Protein AF-A0A0A2TGG2-F1 (afdb_monomer_lite)

Organism: NCBI:txid1385514

Structure (mmCIF, N/CA/C/O backbone):
data_AF-A0A0A2TGG2-F1
#
_entry.id   AF-A0A0A2TGG2-F1
#
loop_
_atom_site.group_PDB
_atom_site.id
_atom_site.type_symbol
_atom_site.label_atom_id
_atom_site.label_alt_id
_atom_site.label_comp_id
_atom_site.label_asym_id
_atom_site.label_entity_id
_atom_site.label_seq_id
_atom_site.pdbx_PDB_ins_code
_atom_site.Cartn_x
_atom_site.Cartn_y
_atom_site.Cartn_z
_atom_site.occupancy
_atom_site.B_iso_or_equiv
_atom_site.auth_seq_id
_atom_site.auth_comp_id
_atom_site.auth_asym_id
_atom_site.auth_atom_id
_atom_site.pdbx_PDB_model_num
ATOM 1 N N . MET A 1 1 ? 11.385 36.584 -82.256 1.00 39.47 1 MET A N 1
ATOM 2 C CA . MET A 1 1 ? 11.322 35.106 -82.285 1.00 39.47 1 MET A CA 1
ATOM 3 C C . MET A 1 1 ? 11.915 34.566 -80.988 1.00 39.47 1 MET A C 1
ATOM 5 O O . MET A 1 1 ? 13.066 34.877 -80.742 1.00 39.47 1 MET A O 1
ATOM 9 N N . LYS A 1 2 ? 11.135 33.752 -80.249 1.00 41.31 2 LYS A N 1
ATOM 10 C CA . LYS A 1 2 ? 11.545 32.662 -79.326 1.00 41.31 2 LYS A CA 1
ATOM 11 C C . LYS A 1 2 ? 12.234 33.091 -78.002 1.00 41.31 2 LYS A C 1
ATOM 13 O O . LYS A 1 2 ? 13.310 33.658 -78.037 1.00 41.31 2 LYS A O 1
ATOM 18 N N . HIS A 1 3 ? 11.526 32.989 -76.859 1.00 43.38 3 HIS A N 1
ATOM 19 C CA . HIS A 1 3 ? 11.608 31.897 -75.845 1.00 43.38 3 HIS A CA 1
ATOM 20 C C . HIS A 1 3 ? 12.906 31.988 -74.996 1.00 43.38 3 HIS A C 1
ATOM 22 O O . HIS A 1 3 ? 13.968 32.121 -75.575 1.00 43.38 3 HIS A O 1
ATOM 28 N N . LEU A 1 4 ? 12.968 31.935 -73.658 1.00 50.09 4 LEU A N 1
ATOM 29 C CA . LEU A 1 4 ? 12.187 31.236 -72.634 1.00 50.09 4 LEU A CA 1
ATOM 30 C C . LEU A 1 4 ? 12.493 31.816 -71.232 1.00 50.09 4 LEU A C 1
ATOM 32 O O . LEU A 1 4 ? 13.626 32.172 -70.921 1.00 50.09 4 LEU A O 1
ATOM 36 N N . THR A 1 5 ? 11.467 31.798 -70.388 1.00 59.28 5 THR A N 1
ATOM 37 C CA . THR A 1 5 ? 11.450 31.844 -68.919 1.00 59.28 5 THR A CA 1
ATOM 38 C C . THR A 1 5 ? 12.442 30.874 -68.266 1.00 59.28 5 THR A C 1
ATOM 40 O O . THR A 1 5 ? 12.553 29.745 -68.736 1.00 59.28 5 THR A O 1
ATOM 43 N N . LYS A 1 6 ? 13.034 31.238 -67.116 1.00 49.66 6 LYS A N 1
ATOM 44 C CA . LYS A 1 6 ? 13.335 30.292 -66.021 1.00 49.66 6 LYS A CA 1
ATOM 45 C C . LYS A 1 6 ? 13.439 31.028 -64.680 1.00 49.66 6 LYS A C 1
ATOM 47 O O . LYS A 1 6 ? 14.395 31.745 -64.415 1.00 49.66 6 LYS A O 1
ATOM 52 N N . TRP A 1 7 ? 12.406 30.837 -63.865 1.00 48.94 7 TRP A N 1
ATOM 53 C CA . TRP A 1 7 ? 12.404 31.100 -62.432 1.00 48.94 7 TRP A CA 1
ATOM 54 C C . TRP A 1 7 ? 13.275 30.047 -61.747 1.00 48.94 7 TRP A C 1
ATOM 56 O O . TRP A 1 7 ? 13.153 28.864 -62.064 1.00 48.94 7 TRP A O 1
ATOM 66 N N . VAL A 1 8 ? 14.107 30.454 -60.794 1.00 52.06 8 VAL A N 1
ATOM 67 C CA . VAL A 1 8 ? 14.681 29.535 -59.807 1.00 52.06 8 VAL A CA 1
ATOM 68 C C . VAL A 1 8 ? 14.362 30.109 -58.436 1.00 52.06 8 VAL A C 1
ATOM 70 O O . VAL A 1 8 ? 15.031 31.013 -57.946 1.00 52.06 8 VAL A O 1
ATOM 73 N N . ALA A 1 9 ? 13.276 29.602 -57.858 1.00 52.56 9 ALA A N 1
ATOM 74 C CA . ALA A 1 9 ? 12.999 29.714 -56.440 1.00 52.56 9 ALA A CA 1
ATOM 75 C C . ALA A 1 9 ? 13.950 28.752 -55.716 1.00 52.56 9 ALA A C 1
ATOM 77 O O . ALA A 1 9 ? 13.880 27.540 -55.916 1.00 52.56 9 ALA A O 1
ATOM 78 N N . ALA A 1 10 ? 14.866 29.288 -54.916 1.00 46.88 10 ALA A N 1
ATOM 79 C CA . ALA A 1 10 ? 15.669 28.489 -54.003 1.00 46.88 10 ALA A CA 1
ATOM 80 C C . ALA A 1 10 ? 14.851 28.272 -52.723 1.00 46.88 10 ALA A C 1
ATOM 82 O O . ALA A 1 10 ? 14.832 29.119 -51.832 1.00 46.88 10 ALA A O 1
ATOM 83 N N . SER A 1 11 ? 14.128 27.156 -52.655 1.00 47.41 11 SER A N 1
ATOM 84 C CA . SER A 1 11 ? 13.543 26.676 -51.404 1.00 47.41 11 SER A CA 1
ATOM 85 C C . SER A 1 11 ? 14.675 26.243 -50.475 1.00 47.41 11 SER A C 1
ATOM 87 O O . SER A 1 11 ? 15.300 25.206 -50.689 1.00 47.41 11 SER A O 1
ATOM 89 N N . ALA A 1 12 ? 14.951 27.044 -49.448 1.00 49.59 12 ALA A N 1
ATOM 90 C CA . ALA A 1 12 ? 15.759 26.617 -48.316 1.00 49.59 12 ALA A CA 1
ATOM 91 C C . ALA A 1 12 ? 14.942 25.594 -47.514 1.00 49.59 12 ALA A C 1
ATOM 93 O O . ALA A 1 12 ? 14.023 25.953 -46.780 1.00 49.59 12 ALA A O 1
ATOM 94 N N . ALA A 1 13 ? 15.239 24.309 -47.699 1.00 50.44 13 ALA A N 1
ATOM 95 C CA . ALA A 1 13 ? 14.744 23.269 -46.814 1.00 50.44 13 ALA A CA 1
ATOM 96 C C . ALA A 1 13 ? 15.475 23.410 -45.472 1.00 50.44 13 ALA A C 1
ATOM 98 O O . ALA A 1 13 ? 16.666 23.122 -45.367 1.00 50.44 13 ALA A O 1
ATOM 99 N N . PHE A 1 14 ? 14.763 23.895 -44.455 1.00 47.28 14 PHE A N 1
ATOM 100 C CA . PHE A 1 14 ? 15.156 23.723 -43.062 1.00 47.28 14 PHE A CA 1
ATOM 101 C C . PHE A 1 14 ? 15.038 22.234 -42.736 1.00 47.28 14 PHE A C 1
ATOM 103 O O . PHE A 1 14 ? 13.963 21.735 -42.411 1.00 47.28 14 PHE A O 1
ATOM 110 N N . THR A 1 15 ? 16.137 21.498 -42.869 1.00 49.19 15 THR A N 1
ATOM 111 C CA . THR A 1 15 ? 16.233 20.140 -42.337 1.00 49.19 15 THR A CA 1
ATOM 112 C C . THR A 1 15 ? 16.462 20.267 -40.836 1.00 49.19 15 THR A C 1
ATOM 114 O O . THR A 1 15 ? 17.597 20.306 -40.365 1.00 49.19 15 THR A O 1
ATOM 117 N N . SER A 1 16 ? 15.377 20.401 -40.074 1.00 50.06 16 SER A N 1
ATOM 118 C CA . SER A 1 16 ? 15.418 20.233 -38.625 1.00 50.06 16 SER A CA 1
ATOM 119 C C . SER A 1 16 ? 15.798 18.783 -38.346 1.00 50.06 16 SER A C 1
ATOM 121 O O . SER A 1 16 ? 14.965 17.882 -38.428 1.00 50.06 16 SER A O 1
ATOM 123 N N . ALA A 1 17 ? 17.081 18.544 -38.085 1.00 49.94 17 ALA A N 1
ATOM 124 C CA . ALA A 1 17 ? 17.541 17.282 -37.544 1.00 49.94 17 ALA A CA 1
ATOM 125 C C . ALA A 1 17 ? 16.927 17.141 -36.147 1.00 49.94 17 ALA A C 1
ATOM 127 O O . ALA A 1 17 ? 17.372 17.781 -35.195 1.00 49.94 17 ALA A O 1
ATOM 128 N N . LEU A 1 18 ? 15.867 16.341 -36.038 1.00 45.25 18 LEU A N 1
ATOM 129 C CA . LEU A 1 18 ? 15.416 15.819 -34.756 1.00 45.25 18 LEU A CA 1
ATOM 130 C C . LEU A 1 18 ? 16.535 14.912 -34.250 1.00 45.25 18 LEU A C 1
ATOM 132 O O . LEU A 1 18 ? 16.701 13.780 -34.705 1.00 45.25 18 LEU A O 1
ATOM 136 N N . VAL A 1 19 ? 17.360 15.456 -33.361 1.00 44.38 19 VAL A N 1
ATOM 137 C CA . VAL A 1 19 ? 18.298 14.666 -32.577 1.00 44.38 19 VAL A CA 1
ATOM 138 C C . VAL A 1 19 ? 17.440 13.816 -31.649 1.00 44.38 19 VAL A C 1
ATOM 140 O O . VAL A 1 19 ? 16.877 14.320 -30.681 1.00 44.38 19 VAL A O 1
ATOM 143 N N . PHE A 1 20 ? 17.315 12.530 -31.969 1.00 46.31 20 PHE A N 1
ATOM 144 C CA . PHE A 1 20 ? 16.938 11.525 -30.986 1.00 46.31 20 PHE A CA 1
ATOM 145 C C . PHE A 1 20 ? 18.073 11.475 -29.967 1.00 46.31 20 PHE A C 1
ATOM 147 O O . PHE A 1 20 ? 19.086 10.809 -30.177 1.00 46.31 20 PHE A O 1
ATOM 154 N N . ILE A 1 21 ? 17.940 12.253 -28.895 1.00 45.28 21 ILE A N 1
ATOM 155 C CA . ILE A 1 21 ? 18.716 12.009 -27.687 1.00 45.28 21 ILE A CA 1
ATOM 156 C C . ILE A 1 21 ? 18.134 10.701 -27.150 1.00 45.28 21 ILE A C 1
ATOM 158 O O . ILE A 1 21 ? 16.932 10.679 -26.873 1.00 45.28 21 ILE A O 1
ATOM 162 N N . PRO A 1 22 ? 18.904 9.601 -27.060 1.00 42.62 22 PRO A N 1
ATOM 163 C CA . PRO A 1 22 ? 18.441 8.469 -26.282 1.00 42.62 22 PRO A CA 1
ATOM 164 C C . PRO A 1 22 ? 18.162 9.022 -24.888 1.00 42.62 22 PRO A C 1
ATOM 166 O O . PRO A 1 22 ? 19.071 9.539 -24.236 1.00 42.62 22 PRO A O 1
ATOM 169 N N . THR A 1 23 ? 16.896 8.998 -24.473 1.00 49.12 23 THR A N 1
ATOM 170 C CA . THR A 1 23 ? 16.548 9.149 -23.067 1.00 49.12 23 THR A CA 1
ATOM 171 C C . THR A 1 23 ? 17.427 8.151 -22.348 1.00 49.12 23 THR A C 1
ATOM 173 O O . THR A 1 23 ? 17.355 6.952 -22.622 1.00 49.12 23 THR A O 1
ATOM 176 N N . ALA A 1 24 ? 18.362 8.656 -21.544 1.00 43.59 24 ALA A N 1
ATOM 177 C CA . ALA A 1 24 ? 19.092 7.809 -20.634 1.00 43.59 24 ALA A CA 1
ATOM 178 C C . ALA A 1 24 ? 18.012 7.046 -19.872 1.00 43.59 24 ALA A C 1
ATOM 180 O O . ALA A 1 24 ? 17.200 7.673 -19.195 1.00 43.59 24 ALA A O 1
ATOM 181 N N . ASN A 1 25 ? 17.945 5.728 -20.068 1.00 42.03 25 ASN A N 1
ATOM 182 C CA . ASN A 1 25 ? 17.242 4.868 -19.139 1.00 42.03 25 ASN A CA 1
ATOM 183 C C . ASN A 1 25 ? 17.986 5.083 -17.828 1.00 42.03 25 ASN A C 1
ATOM 185 O O . ASN A 1 25 ? 19.053 4.507 -17.614 1.00 42.03 25 ASN A O 1
ATOM 189 N N . SER A 1 26 ? 17.495 6.021 -17.025 1.00 41.25 26 SER A N 1
ATOM 190 C CA . SER A 1 26 ? 17.832 6.141 -15.626 1.00 41.25 26 SER A CA 1
ATOM 191 C C . SER A 1 26 ? 17.501 4.782 -15.049 1.00 41.25 26 SER A C 1
ATOM 193 O O . SER A 1 26 ? 16.339 4.426 -14.885 1.00 41.25 26 SER A O 1
ATOM 195 N N . THR A 1 27 ? 18.542 3.975 -14.869 1.00 45.19 27 THR A N 1
ATOM 196 C CA . THR A 1 27 ? 18.497 2.804 -14.016 1.00 45.19 27 THR A CA 1
ATOM 197 C C . THR A 1 27 ? 18.141 3.359 -12.651 1.00 45.19 27 THR A C 1
ATOM 199 O O . THR A 1 27 ? 19.014 3.889 -11.965 1.00 45.19 27 THR A O 1
ATOM 202 N N . VAL A 1 28 ? 16.851 3.369 -12.322 1.00 48.75 28 VAL A N 1
ATOM 203 C CA . VAL A 1 28 ? 16.419 3.565 -10.945 1.00 48.75 28 VAL A CA 1
ATOM 204 C C . VAL A 1 28 ? 17.112 2.449 -10.197 1.00 48.75 28 VAL A C 1
ATOM 206 O O . VAL A 1 28 ? 16.880 1.271 -10.471 1.00 48.75 28 VAL A O 1
ATOM 209 N N . ASP A 1 29 ? 18.078 2.823 -9.370 1.00 52.50 29 ASP A N 1
ATOM 210 C CA . ASP A 1 29 ? 18.739 1.856 -8.521 1.00 52.50 29 ASP A CA 1
ATOM 211 C C . ASP A 1 29 ? 17.633 1.281 -7.634 1.00 52.50 29 ASP A C 1
ATOM 213 O O . ASP A 1 29 ? 16.867 2.043 -7.042 1.00 52.50 29 ASP A O 1
ATOM 217 N N . ALA A 1 30 ? 17.489 -0.042 -7.556 1.00 51.41 30 ALA A N 1
ATOM 218 C CA . ALA A 1 30 ? 16.448 -0.669 -6.734 1.00 51.41 30 ALA A CA 1
ATOM 219 C C . ALA A 1 30 ? 16.521 -0.211 -5.260 1.00 51.41 30 ALA A C 1
ATOM 221 O O . ALA A 1 30 ? 15.552 -0.322 -4.515 1.00 51.41 30 ALA A O 1
ATOM 222 N N . ALA A 1 31 ? 17.662 0.362 -4.859 1.00 47.06 31 ALA A N 1
ATOM 223 C CA . ALA A 1 31 ? 17.871 1.064 -3.601 1.00 47.06 31 ALA A CA 1
ATOM 224 C C . ALA A 1 31 ? 16.985 2.317 -3.386 1.00 47.06 31 ALA A C 1
ATOM 226 O O . ALA A 1 31 ? 16.797 2.714 -2.237 1.00 47.06 31 ALA A O 1
ATOM 227 N N . GLU A 1 32 ? 16.440 2.945 -4.434 1.00 56.34 32 GLU A N 1
ATOM 228 C CA . GLU A 1 32 ? 15.564 4.125 -4.324 1.00 56.34 32 GLU A CA 1
ATOM 229 C C . GLU A 1 32 ? 14.077 3.765 -4.156 1.00 56.34 32 GLU A C 1
ATOM 231 O O . GLU A 1 32 ? 13.306 4.566 -3.618 1.00 56.34 32 GLU A O 1
ATOM 236 N N . ALA A 1 33 ? 13.668 2.547 -4.530 1.00 68.19 33 ALA A N 1
ATOM 237 C CA . ALA A 1 33 ? 12.306 2.056 -4.335 1.00 68.19 33 ALA A CA 1
ATOM 238 C C . ALA A 1 33 ? 12.108 1.598 -2.884 1.00 68.19 33 ALA A C 1
ATOM 240 O O . ALA A 1 33 ? 12.164 0.416 -2.552 1.00 68.19 33 ALA A O 1
ATOM 241 N N . SER A 1 34 ? 11.900 2.562 -1.991 1.00 85.25 34 SER A N 1
ATOM 242 C CA . SER A 1 34 ? 11.488 2.288 -0.615 1.00 85.25 34 SER A CA 1
ATOM 243 C C . SER A 1 34 ? 10.012 2.607 -0.443 1.00 85.25 34 SER A C 1
ATOM 245 O O . SER A 1 34 ? 9.577 3.722 -0.731 1.00 85.25 34 SER A O 1
ATOM 247 N N . VAL A 1 35 ? 9.260 1.612 0.024 1.00 91.50 35 VAL A N 1
ATOM 248 C CA . VAL A 1 35 ? 7.834 1.751 0.323 1.00 91.50 35 VAL A CA 1
ATOM 249 C C . VAL A 1 35 ? 7.671 2.681 1.523 1.00 91.50 35 VAL A C 1
ATOM 251 O O . VAL A 1 35 ? 8.363 2.521 2.533 1.00 91.50 35 VAL A O 1
ATOM 254 N N . SER A 1 36 ? 6.796 3.670 1.395 1.00 92.94 36 SER A N 1
ATOM 255 C CA . SER A 1 36 ? 6.452 4.611 2.462 1.00 92.94 36 SER A CA 1
ATOM 256 C C . SER A 1 36 ? 5.072 4.324 3.043 1.00 92.94 36 SER A C 1
ATOM 258 O O . SER A 1 36 ? 4.905 4.349 4.263 1.00 92.94 36 SER A O 1
ATOM 260 N N . ASP A 1 37 ? 4.111 3.980 2.193 1.00 94.56 37 ASP A N 1
ATOM 261 C CA . ASP A 1 37 ? 2.701 3.885 2.554 1.00 94.56 37 ASP A CA 1
ATOM 262 C C . ASP A 1 37 ? 1.946 2.911 1.636 1.00 94.56 37 ASP A C 1
ATOM 264 O O . ASP A 1 37 ? 2.429 2.489 0.583 1.00 94.56 37 ASP A O 1
ATOM 268 N N . LEU A 1 38 ? 0.775 2.488 2.103 1.00 95.38 38 LEU A N 1
ATOM 269 C CA . LEU A 1 38 ? -0.179 1.660 1.377 1.00 95.38 38 LEU A CA 1
ATOM 270 C C . LEU A 1 38 ? -1.501 2.411 1.275 1.00 95.38 38 LEU A C 1
ATOM 272 O O . LEU A 1 38 ? -1.992 2.946 2.273 1.00 95.38 38 LEU A O 1
ATOM 276 N N . THR A 1 39 ? -2.090 2.397 0.084 1.00 96.62 39 THR A N 1
ATOM 277 C CA . THR A 1 39 ? -3.422 2.958 -0.150 1.00 96.62 39 THR A CA 1
ATOM 278 C C . THR A 1 39 ? -4.454 1.844 -0.111 1.00 96.62 39 THR A C 1
ATOM 280 O O . THR A 1 39 ? -4.344 0.868 -0.858 1.00 96.62 39 THR A O 1
ATOM 283 N N . TYR A 1 40 ? -5.477 2.019 0.719 1.00 96.31 40 TYR A N 1
ATOM 284 C CA . TYR A 1 40 ? -6.615 1.117 0.838 1.00 96.31 40 TYR A CA 1
ATOM 285 C C . TYR A 1 40 ? -7.881 1.742 0.259 1.00 96.31 40 TYR A C 1
ATOM 287 O O . TYR A 1 40 ? -8.057 2.955 0.338 1.00 96.31 40 TYR A O 1
ATOM 295 N N . SER A 1 41 ? -8.773 0.899 -0.261 1.00 94.88 41 SER A N 1
ATOM 296 C CA . SER A 1 41 ? -10.167 1.231 -0.548 1.00 94.88 41 SER A CA 1
ATOM 297 C C . SER A 1 41 ? -11.082 0.444 0.373 1.00 94.88 41 SER A C 1
ATOM 299 O O . SER A 1 41 ? -11.013 -0.788 0.441 1.00 94.88 41 SER A O 1
ATOM 301 N N . TYR A 1 42 ? -11.947 1.155 1.086 1.00 93.81 42 TYR A N 1
ATOM 302 C CA . TYR A 1 42 ? -12.946 0.557 1.961 1.00 93.81 42 TYR A CA 1
ATOM 303 C C . TYR A 1 42 ? -14.167 1.472 2.058 1.00 93.81 42 TYR A C 1
ATOM 305 O O . TYR A 1 42 ? -14.032 2.690 2.149 1.00 93.81 42 TYR A O 1
ATOM 313 N N . ASP A 1 43 ? -15.365 0.892 1.958 1.00 91.19 43 ASP A N 1
ATOM 314 C CA . ASP A 1 43 ? -16.645 1.617 1.953 1.00 91.19 43 ASP A CA 1
ATOM 315 C C . ASP A 1 43 ? -16.714 2.807 0.968 1.00 91.19 43 ASP A C 1
ATOM 317 O O . ASP A 1 43 ? -17.398 3.806 1.188 1.00 91.19 43 ASP A O 1
ATOM 321 N N . GLY A 1 44 ? -16.031 2.678 -0.177 1.00 88.81 44 GLY A N 1
ATOM 322 C CA . GLY A 1 44 ? -16.010 3.692 -1.236 1.00 88.81 44 GLY A CA 1
ATOM 323 C C . GLY A 1 44 ? -15.110 4.895 -0.944 1.00 88.81 44 GLY A C 1
ATOM 324 O O . GLY A 1 44 ? -15.189 5.891 -1.666 1.00 88.81 44 GLY A O 1
ATOM 325 N N . GLN A 1 45 ? -14.270 4.810 0.088 1.00 90.69 45 GLN A N 1
ATOM 326 C CA . GLN A 1 45 ? -13.262 5.805 0.417 1.00 90.69 45 GLN A CA 1
ATOM 327 C C . GLN A 1 45 ? -11.860 5.227 0.231 1.00 90.69 45 GLN A C 1
ATOM 329 O O . GLN A 1 45 ? -11.564 4.127 0.700 1.00 90.69 45 GLN A O 1
ATOM 334 N N . ASP A 1 46 ? -11.001 6.009 -0.422 1.00 93.69 46 ASP A N 1
ATOM 335 C CA . ASP A 1 46 ? -9.588 5.695 -0.590 1.00 93.69 46 ASP A CA 1
ATOM 336 C C . ASP A 1 46 ? -8.759 6.487 0.432 1.00 93.69 46 ASP A C 1
ATOM 338 O O . ASP A 1 46 ? -8.948 7.697 0.610 1.00 93.69 46 ASP A O 1
ATOM 342 N N . PHE A 1 47 ? -7.842 5.808 1.114 1.00 94.00 47 PHE A N 1
ATOM 343 C CA . PHE A 1 47 ? -7.019 6.413 2.155 1.00 94.00 47 PHE A CA 1
ATOM 344 C C . PHE A 1 47 ? -5.646 5.769 2.268 1.00 94.00 47 PHE A C 1
ATOM 346 O O . PHE A 1 47 ? -5.452 4.617 1.881 1.00 94.00 47 PHE A O 1
ATOM 353 N N . THR A 1 48 ? -4.695 6.510 2.826 1.00 94.62 48 THR A N 1
ATOM 354 C CA . THR A 1 48 ? -3.311 6.062 2.988 1.00 94.62 48 THR A CA 1
ATOM 355 C C . THR A 1 48 ? -3.007 5.700 4.434 1.00 94.62 48 THR A C 1
ATOM 357 O O . THR A 1 48 ? -3.497 6.318 5.383 1.00 94.62 48 THR A O 1
ATOM 360 N N . VAL A 1 49 ? -2.175 4.673 4.597 1.00 94.00 49 VAL A N 1
ATOM 361 C CA . VAL A 1 49 ? -1.624 4.245 5.883 1.00 94.00 49 VAL A CA 1
ATOM 362 C C . VAL A 1 49 ? -0.127 4.039 5.726 1.00 94.00 49 VAL A C 1
ATOM 364 O O . VAL A 1 49 ? 0.319 3.477 4.726 1.00 94.00 49 VAL A O 1
ATOM 367 N N . SER A 1 50 ? 0.662 4.453 6.719 1.00 93.69 50 SER A N 1
ATOM 368 C CA . SER A 1 50 ? 2.107 4.234 6.668 1.00 93.69 50 SER A CA 1
ATOM 369 C C . SER A 1 50 ? 2.439 2.738 6.592 1.00 93.69 50 SER A C 1
ATOM 371 O O . SER A 1 50 ? 1.822 1.899 7.261 1.00 93.69 50 SER A O 1
ATOM 373 N N . TYR A 1 51 ? 3.445 2.393 5.789 1.00 93.12 51 TYR A N 1
ATOM 374 C CA . TYR A 1 51 ? 3.896 1.010 5.659 1.00 93.12 51 TYR A CA 1
ATOM 375 C C . TYR A 1 51 ? 4.442 0.477 6.989 1.00 93.12 51 TYR A C 1
ATOM 377 O O . TYR A 1 51 ? 4.253 -0.692 7.308 1.00 93.12 51 TYR A O 1
ATOM 385 N N . GLU A 1 52 ? 5.055 1.342 7.802 1.00 92.38 52 GLU A N 1
ATOM 386 C CA . GLU A 1 52 ? 5.517 0.996 9.147 1.00 92.38 52 GLU A CA 1
ATOM 387 C C . GLU A 1 52 ? 4.351 0.556 10.044 1.00 92.38 52 GLU A C 1
ATOM 389 O O . GLU A 1 52 ? 4.397 -0.544 10.596 1.00 92.38 52 GLU A O 1
ATOM 394 N N . SER A 1 53 ? 3.275 1.351 10.120 1.00 91.25 53 SER A N 1
ATOM 395 C CA . SER A 1 53 ? 2.059 1.011 10.875 1.00 91.25 53 SER A CA 1
ATOM 396 C C . SER A 1 53 ? 1.480 -0.331 10.431 1.00 91.25 53 SER A C 1
ATOM 398 O O . SER A 1 53 ? 1.183 -1.179 11.271 1.00 91.25 53 SER A O 1
ATOM 400 N N . PHE A 1 54 ? 1.398 -0.554 9.116 1.00 92.62 54 PHE A N 1
ATOM 401 C CA . PHE A 1 54 ? 0.961 -1.827 8.545 1.00 92.62 54 PHE A CA 1
ATOM 402 C C . PHE A 1 54 ? 1.835 -3.000 8.984 1.00 92.62 54 PHE A C 1
ATOM 404 O O . PHE A 1 54 ? 1.322 -4.013 9.461 1.00 92.62 54 PHE A O 1
ATOM 411 N N . THR A 1 55 ? 3.155 -2.873 8.846 1.00 93.44 55 THR A N 1
ATOM 412 C CA . THR A 1 55 ? 4.068 -3.956 9.218 1.00 93.44 55 THR A CA 1
ATOM 413 C C . THR A 1 55 ? 4.028 -4.255 10.709 1.00 93.44 55 THR A C 1
ATOM 415 O O . THR A 1 55 ? 4.028 -5.426 11.072 1.00 93.44 55 THR A O 1
ATOM 418 N N . ASN A 1 56 ? 3.931 -3.235 11.564 1.00 93.50 56 ASN A N 1
ATOM 419 C CA . ASN A 1 56 ? 3.826 -3.421 13.009 1.00 93.50 56 ASN A CA 1
ATOM 420 C C . ASN A 1 56 ? 2.532 -4.163 13.370 1.00 93.50 56 ASN A C 1
ATOM 422 O O . ASN A 1 56 ? 2.594 -5.185 14.045 1.00 93.50 56 ASN A O 1
ATOM 426 N N . ALA A 1 57 ? 1.387 -3.741 12.820 1.00 92.81 57 ALA A N 1
ATOM 427 C CA . ALA A 1 57 ? 0.106 -4.413 13.043 1.00 92.81 57 ALA A CA 1
ATOM 428 C C . ALA A 1 57 ? 0.135 -5.894 12.618 1.00 92.81 57 ALA A C 1
ATOM 430 O O . ALA A 1 57 ? -0.370 -6.764 13.326 1.00 92.81 57 ALA A O 1
ATOM 431 N N . LEU A 1 58 ? 0.763 -6.211 11.479 1.00 92.94 58 LEU A N 1
ATOM 432 C CA . LEU A 1 58 ? 0.897 -7.597 11.022 1.00 92.94 58 LEU A CA 1
ATOM 433 C C . LEU A 1 58 ? 1.877 -8.433 11.854 1.00 92.94 58 LEU A C 1
ATOM 435 O O . LEU A 1 58 ? 1.651 -9.631 12.022 1.00 92.94 58 LEU A O 1
ATOM 439 N N . LEU A 1 59 ? 2.977 -7.838 12.321 1.00 95.06 59 LEU A N 1
ATOM 440 C CA . LEU A 1 59 ? 3.991 -8.536 13.114 1.00 95.06 59 LEU A CA 1
ATOM 441 C C . LEU A 1 59 ? 3.499 -8.840 14.527 1.00 95.06 59 LEU A C 1
ATOM 443 O O . LEU A 1 59 ? 3.746 -9.939 15.027 1.00 95.06 59 LEU A O 1
ATOM 447 N N . ASP A 1 60 ? 2.799 -7.888 15.136 1.00 93.88 60 ASP A N 1
ATOM 448 C CA . ASP A 1 60 ? 2.243 -8.036 16.477 1.00 93.88 60 ASP A CA 1
ATOM 449 C C . ASP A 1 60 ? 0.971 -8.903 16.458 1.00 93.88 60 ASP A C 1
ATOM 451 O O . ASP A 1 60 ? 0.646 -9.555 17.451 1.00 93.88 60 ASP A O 1
ATOM 455 N N . ALA A 1 61 ? 0.307 -8.990 15.296 1.00 93.56 61 ALA A N 1
ATOM 456 C CA . ALA A 1 61 ? -0.942 -9.722 15.083 1.00 93.56 61 ALA A CA 1
ATOM 457 C C . ALA A 1 61 ? -2.054 -9.302 16.063 1.00 93.56 61 ALA A C 1
ATOM 459 O O . ALA A 1 61 ? -2.868 -10.121 16.496 1.00 93.56 61 ALA A O 1
ATOM 460 N N . GLU A 1 62 ? -2.057 -8.020 16.424 1.00 91.06 62 GLU A N 1
ATOM 461 C CA . GLU A 1 62 ? -3.006 -7.390 17.334 1.00 91.06 62 GLU A CA 1
ATOM 462 C C . GLU A 1 62 ? -3.195 -5.904 16.987 1.00 91.06 62 GLU A C 1
ATOM 464 O O . GLU A 1 62 ? -2.412 -5.308 16.242 1.00 91.06 62 GLU A O 1
ATOM 469 N N . GLY A 1 63 ? -4.244 -5.304 17.552 1.00 90.75 63 GLY A N 1
ATOM 470 C CA . GLY A 1 63 ? -4.567 -3.885 17.409 1.00 90.75 63 GLY A CA 1
ATOM 471 C C . GLY A 1 63 ? -5.617 -3.597 16.338 1.00 90.75 63 GLY A C 1
ATOM 472 O O . GLY A 1 63 ? -5.858 -4.394 15.434 1.00 90.75 63 GLY A O 1
ATOM 473 N N . ASP A 1 64 ? -6.223 -2.413 16.422 1.00 93.75 64 ASP A N 1
ATOM 474 C CA . ASP A 1 64 ? -7.366 -2.043 15.582 1.00 93.75 64 ASP A CA 1
ATOM 475 C C . ASP A 1 64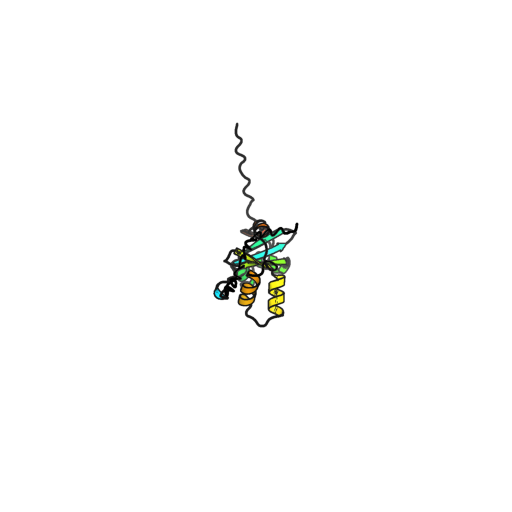 ? -7.041 -2.068 14.077 1.00 93.75 64 ASP A C 1
ATOM 477 O O . ASP A 1 64 ? -7.889 -2.414 13.260 1.00 93.75 64 ASP A O 1
ATOM 481 N N . MET A 1 65 ? -5.801 -1.765 13.681 1.00 92.94 65 MET A N 1
ATOM 482 C CA . MET A 1 65 ? -5.380 -1.891 12.281 1.00 92.94 65 MET A CA 1
ATOM 483 C C . MET A 1 65 ? -5.316 -3.355 11.816 1.00 92.94 65 MET A C 1
ATOM 485 O O . MET A 1 65 ? -5.662 -3.656 10.673 1.00 92.94 65 MET A O 1
ATOM 489 N N . TYR A 1 66 ? -4.864 -4.269 12.678 1.00 94.38 66 TYR A N 1
ATOM 490 C CA . TYR A 1 66 ? -4.843 -5.695 12.359 1.00 94.38 66 TYR A CA 1
ATOM 491 C C . TYR A 1 66 ? -6.271 -6.224 12.191 1.00 94.38 66 TYR A C 1
ATOM 493 O O . TYR A 1 66 ? -6.566 -6.883 11.191 1.00 94.38 66 TYR A O 1
ATOM 501 N N . ASP A 1 67 ? -7.166 -5.853 13.110 1.00 94.75 67 ASP A N 1
ATOM 502 C CA . ASP A 1 67 ? -8.585 -6.210 13.051 1.00 94.75 67 ASP A CA 1
ATOM 503 C C . ASP A 1 67 ? -9.238 -5.657 11.777 1.00 94.75 67 ASP A C 1
ATOM 505 O O . ASP A 1 67 ? -9.946 -6.379 11.077 1.00 94.75 67 ASP A O 1
ATOM 509 N N . PHE A 1 68 ? -8.920 -4.416 11.393 1.00 94.44 68 PHE A N 1
ATOM 510 C CA . PHE A 1 68 ? -9.353 -3.847 10.117 1.00 94.44 68 PHE A CA 1
ATOM 511 C C . PHE A 1 68 ? -8.925 -4.717 8.921 1.00 94.44 68 PHE A C 1
ATOM 513 O O . PHE A 1 68 ? -9.756 -5.104 8.099 1.00 94.44 68 PHE A O 1
ATOM 520 N N . ILE A 1 69 ? -7.647 -5.096 8.833 1.00 93.38 69 ILE A N 1
ATOM 521 C CA . ILE A 1 69 ? -7.128 -5.896 7.712 1.00 93.38 69 ILE A CA 1
ATOM 522 C C . ILE A 1 69 ? -7.777 -7.287 7.660 1.00 93.38 69 ILE A C 1
ATOM 524 O O . ILE A 1 69 ? -8.151 -7.756 6.584 1.00 93.38 69 ILE A O 1
ATOM 528 N N . VAL A 1 70 ? -7.907 -7.959 8.806 1.00 93.69 70 VAL A N 1
ATOM 529 C CA . VAL A 1 70 ? -8.355 -9.359 8.870 1.00 93.69 70 VAL A CA 1
ATOM 530 C C . VAL A 1 70 ? -9.875 -9.490 8.800 1.00 93.69 70 VAL A C 1
ATOM 532 O O . VAL A 1 70 ? -10.380 -10.379 8.106 1.00 93.69 70 VAL A O 1
ATOM 535 N N .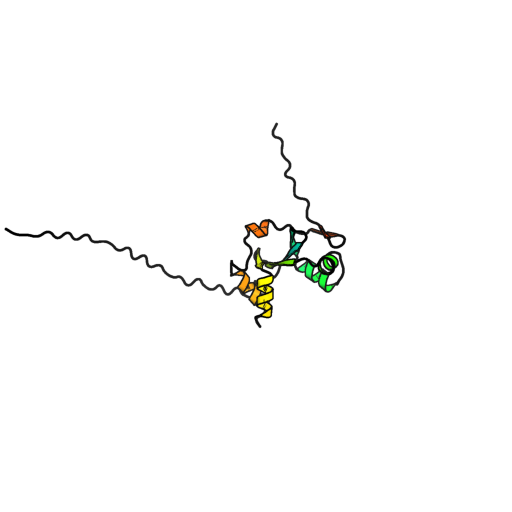 GLU A 1 71 ? -10.611 -8.627 9.501 1.00 94.12 71 GLU A N 1
ATOM 536 C CA . GLU A 1 71 ? -12.069 -8.709 9.598 1.00 94.12 71 GLU A CA 1
ATOM 537 C C . GLU A 1 71 ? -12.773 -7.981 8.456 1.00 94.12 71 GLU A C 1
ATOM 539 O O . GLU A 1 71 ? -13.781 -8.478 7.946 1.00 94.12 71 GLU A O 1
ATOM 544 N N . LYS A 1 72 ? -12.261 -6.813 8.049 1.00 92.81 72 LYS A N 1
ATOM 545 C CA . LYS A 1 72 ? -12.900 -5.982 7.019 1.00 92.81 72 LYS A CA 1
ATOM 546 C C . LYS A 1 72 ? -12.395 -6.269 5.615 1.00 92.81 72 LYS A C 1
ATOM 548 O O . LYS A 1 72 ? -13.136 -6.035 4.666 1.00 92.81 72 LYS A O 1
ATOM 553 N N . GLN A 1 73 ? -11.183 -6.814 5.491 1.00 92.56 73 GLN A N 1
ATOM 554 C CA . GLN A 1 73 ? -10.564 -7.196 4.216 1.00 92.56 73 GLN A CA 1
ATOM 555 C C . GLN A 1 73 ? -10.602 -6.060 3.180 1.00 92.56 73 GLN A C 1
ATOM 557 O O . GLN A 1 73 ? -11.176 -6.225 2.100 1.00 92.56 73 GLN A O 1
ATOM 562 N N . PRO A 1 74 ? -10.024 -4.891 3.505 1.00 94.69 74 PRO A N 1
ATOM 563 C CA . PRO A 1 74 ? -9.968 -3.771 2.577 1.00 94.69 74 PRO A CA 1
ATOM 564 C C . PRO A 1 74 ? -9.156 -4.124 1.326 1.00 94.69 74 PRO A C 1
ATOM 566 O O . PRO A 1 74 ? -8.230 -4.938 1.366 1.00 94.69 74 PRO A O 1
ATOM 569 N N . GLU A 1 75 ? -9.467 -3.468 0.214 1.00 95.56 75 GLU A N 1
ATOM 570 C CA . GLU A 1 75 ? -8.702 -3.620 -1.021 1.00 95.56 75 GLU A CA 1
ATOM 571 C C . GLU A 1 75 ? -7.438 -2.761 -0.951 1.00 95.56 75 GLU A C 1
ATOM 573 O O . GLU A 1 75 ? -7.525 -1.567 -0.679 1.00 95.56 75 GLU A O 1
ATOM 578 N N . ILE A 1 76 ? -6.262 -3.334 -1.219 1.00 95.50 76 ILE A N 1
ATOM 579 C CA . ILE A 1 76 ? -5.046 -2.537 -1.421 1.00 95.50 76 ILE A CA 1
ATOM 580 C C . ILE A 1 76 ? -5.058 -2.043 -2.866 1.00 95.50 76 ILE A C 1
ATOM 582 O O . ILE A 1 76 ? -4.964 -2.849 -3.789 1.00 95.50 76 ILE A O 1
ATOM 586 N N . LYS A 1 77 ? -5.138 -0.726 -3.062 1.00 95.81 77 LYS A N 1
ATOM 587 C CA . LYS A 1 77 ? -5.119 -0.113 -4.397 1.00 95.81 77 LYS A CA 1
ATOM 588 C C . LYS A 1 77 ? -3.719 0.227 -4.872 1.00 95.81 77 LYS A C 1
ATOM 590 O O . LYS A 1 77 ? -3.411 0.044 -6.047 1.00 95.81 77 LYS A O 1
ATOM 595 N N . ALA A 1 78 ? -2.874 0.742 -3.982 1.00 96.69 78 ALA A N 1
ATOM 596 C CA . ALA A 1 78 ? -1.575 1.264 -4.381 1.00 96.69 78 ALA A CA 1
ATOM 597 C C . ALA A 1 78 ? -0.486 1.049 -3.331 1.00 96.69 78 ALA A C 1
ATOM 599 O O . ALA A 1 78 ? -0.753 0.965 -2.130 1.00 96.69 78 ALA A O 1
ATOM 600 N N . VAL A 1 79 ? 0.753 1.014 -3.815 1.00 96.12 79 VAL A N 1
ATOM 601 C CA . VAL A 1 79 ? 1.978 1.050 -3.015 1.00 96.12 79 VAL A CA 1
ATOM 602 C C . VAL A 1 79 ? 2.636 2.408 -3.220 1.00 96.12 79 VAL A C 1
ATOM 604 O O . VAL A 1 79 ? 3.092 2.713 -4.325 1.00 96.12 79 VAL A O 1
ATOM 607 N N . GLY A 1 80 ? 2.685 3.214 -2.165 1.00 93.38 80 GLY A N 1
ATOM 608 C CA . GLY A 1 80 ? 3.368 4.498 -2.169 1.00 93.38 80 GLY A CA 1
ATOM 609 C C . GLY A 1 80 ? 4.862 4.346 -1.918 1.00 93.38 80 GLY A C 1
ATOM 610 O O . GLY A 1 80 ? 5.315 3.543 -1.093 1.00 93.38 80 GLY A O 1
ATOM 611 N N . LEU A 1 81 ? 5.645 5.111 -2.666 1.00 91.75 81 LEU A N 1
ATOM 612 C CA . LEU A 1 81 ? 7.098 5.137 -2.597 1.00 91.75 81 LEU A CA 1
ATOM 613 C C . LEU A 1 81 ? 7.572 6.465 -2.001 1.00 91.75 81 LEU A C 1
ATOM 615 O O . LEU A 1 81 ? 6.971 7.515 -2.217 1.00 91.75 81 LEU A O 1
ATOM 619 N N . LYS A 1 82 ? 8.739 6.466 -1.342 1.00 86.94 82 LYS A N 1
ATOM 620 C CA . LYS A 1 82 ? 9.319 7.687 -0.742 1.00 86.94 82 LYS A CA 1
ATOM 621 C C . LYS A 1 82 ? 9.578 8.835 -1.723 1.00 86.94 82 LYS A C 1
ATOM 623 O O . LYS A 1 82 ? 9.787 9.963 -1.283 1.00 86.94 82 LYS A O 1
ATOM 628 N N . ASN A 1 83 ? 9.614 8.562 -3.025 1.00 83.69 83 ASN A N 1
ATOM 629 C CA . ASN A 1 83 ? 9.738 9.590 -4.058 1.00 83.69 83 ASN A CA 1
ATOM 630 C C . ASN A 1 83 ? 8.400 10.281 -4.396 1.00 83.69 83 ASN A C 1
ATOM 632 O O . ASN A 1 83 ? 8.403 11.197 -5.212 1.00 83.69 83 ASN A O 1
ATOM 636 N N . GLY A 1 84 ? 7.292 9.874 -3.767 1.00 84.62 84 GLY A N 1
ATOM 637 C CA . GLY A 1 84 ? 5.948 10.412 -3.978 1.00 84.62 84 GLY A CA 1
ATOM 638 C C . GLY A 1 84 ? 5.133 9.679 -5.045 1.00 84.62 84 GLY A C 1
ATOM 639 O O . GLY A 1 84 ? 3.961 9.998 -5.215 1.00 84.62 84 GLY A O 1
ATOM 640 N N . ASN A 1 85 ? 5.714 8.696 -5.741 1.00 89.81 85 ASN A N 1
ATOM 641 C CA . ASN A 1 85 ? 4.988 7.910 -6.735 1.00 89.81 85 ASN A CA 1
ATOM 642 C C . ASN A 1 85 ? 4.148 6.825 -6.058 1.00 89.81 85 ASN A C 1
ATOM 644 O O . ASN A 1 85 ? 4.598 6.184 -5.108 1.00 89.81 85 ASN A O 1
ATOM 648 N N . TYR A 1 86 ? 2.978 6.551 -6.628 1.00 94.50 86 TYR A N 1
ATOM 649 C CA . TYR A 1 86 ? 2.108 5.462 -6.201 1.00 94.50 86 TYR A CA 1
ATOM 650 C C . TYR A 1 86 ? 1.921 4.471 -7.336 1.00 94.50 86 TYR A C 1
ATOM 652 O O . TYR A 1 86 ? 1.436 4.833 -8.406 1.00 94.50 86 TYR A O 1
ATOM 660 N N . VAL A 1 87 ? 2.322 3.227 -7.093 1.00 95.81 87 VAL A N 1
ATOM 661 C CA . VAL A 1 87 ? 2.246 2.123 -8.053 1.00 95.81 87 VAL A CA 1
ATOM 662 C C . VAL A 1 87 ? 0.969 1.330 -7.812 1.00 95.81 87 VAL A C 1
ATOM 664 O O . VAL A 1 87 ? 0.651 1.014 -6.667 1.00 95.81 87 VAL A O 1
ATOM 667 N N . ASP A 1 88 ? 0.264 0.977 -8.883 1.00 96.81 88 ASP A N 1
ATOM 668 C CA . ASP A 1 88 ? -0.901 0.094 -8.844 1.00 96.81 88 ASP A CA 1
ATOM 669 C C . ASP A 1 88 ? -0.547 -1.263 -8.215 1.00 96.81 88 ASP A C 1
ATOM 671 O O . ASP A 1 88 ? 0.375 -1.964 -8.655 1.00 96.81 88 ASP A O 1
ATOM 675 N N . TYR A 1 89 ? -1.261 -1.618 -7.144 1.00 96.31 89 TYR A N 1
ATOM 676 C CA . TYR A 1 89 ? -0.950 -2.809 -6.360 1.00 96.31 89 TYR A CA 1
ATOM 677 C C . TYR A 1 89 ? -1.227 -4.096 -7.137 1.00 96.31 89 TYR A C 1
ATOM 679 O O . TYR A 1 89 ? -0.449 -5.042 -7.029 1.00 96.31 89 TYR A O 1
ATOM 687 N N . GLU A 1 90 ? -2.289 -4.148 -7.943 1.00 96.12 90 GLU A N 1
ATOM 688 C CA . GLU A 1 90 ? -2.611 -5.330 -8.744 1.00 96.12 90 GLU A CA 1
ATOM 689 C C . GLU A 1 90 ? -1.526 -5.575 -9.802 1.00 96.12 90 GLU A C 1
ATOM 691 O O . GLU A 1 90 ? -1.047 -6.700 -9.968 1.00 96.12 90 GLU A O 1
ATOM 696 N N . ALA A 1 91 ? -1.069 -4.522 -10.481 1.00 95.88 91 ALA A N 1
ATOM 697 C CA . ALA A 1 91 ? 0.041 -4.592 -11.419 1.00 95.88 91 ALA A CA 1
ATOM 698 C C . ALA A 1 91 ? 1.333 -5.062 -10.742 1.00 95.88 91 ALA A C 1
ATOM 700 O O . ALA A 1 91 ? 2.047 -5.900 -11.303 1.00 95.88 91 ALA A O 1
ATOM 701 N N . PHE A 1 92 ? 1.622 -4.555 -9.542 1.00 95.50 92 PHE A N 1
ATOM 702 C CA . PHE A 1 92 ? 2.757 -5.002 -8.743 1.00 95.50 92 PHE A CA 1
ATOM 703 C C . PHE A 1 92 ? 2.637 -6.480 -8.358 1.00 95.50 92 PHE A C 1
ATOM 705 O O . PHE A 1 92 ? 3.543 -7.259 -8.657 1.00 95.50 92 PHE A O 1
ATOM 712 N N . ALA A 1 93 ? 1.518 -6.889 -7.759 1.00 95.38 93 ALA A N 1
ATOM 713 C CA . ALA A 1 93 ? 1.288 -8.258 -7.313 1.00 95.38 93 ALA A CA 1
ATOM 714 C C . ALA A 1 93 ? 1.376 -9.253 -8.477 1.00 95.38 93 ALA A C 1
ATOM 716 O O . ALA A 1 93 ? 2.099 -10.245 -8.385 1.00 95.38 93 ALA A O 1
ATOM 717 N N . ASN A 1 94 ? 0.719 -8.957 -9.602 1.00 95.81 94 ASN A N 1
ATOM 718 C CA . ASN A 1 94 ? 0.791 -9.784 -10.806 1.00 95.81 94 ASN A CA 1
ATOM 719 C C . ASN A 1 94 ? 2.231 -9.902 -11.322 1.00 95.81 94 ASN A C 1
ATOM 721 O O . ASN A 1 94 ? 2.691 -11.002 -11.612 1.00 95.81 94 ASN A O 1
ATOM 725 N N . SER A 1 95 ? 2.983 -8.798 -11.347 1.00 94.62 95 SER A N 1
ATOM 726 C CA . SER A 1 95 ? 4.388 -8.817 -11.773 1.00 94.62 95 SER A CA 1
ATOM 727 C C . SER A 1 95 ? 5.271 -9.653 -10.840 1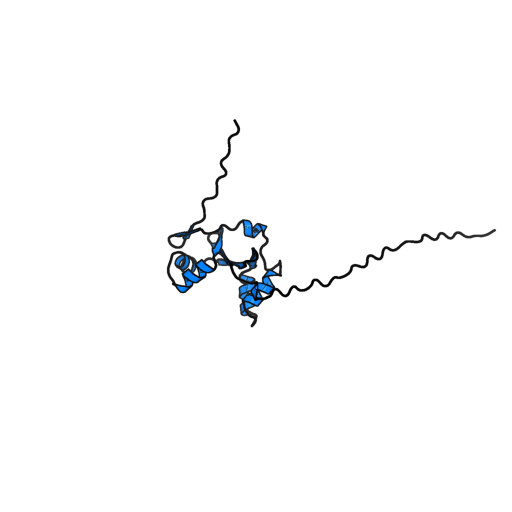.00 94.62 95 SER A C 1
ATOM 729 O O . SER A 1 95 ? 6.176 -10.334 -11.314 1.00 94.62 95 SER A O 1
ATOM 731 N N . VAL A 1 96 ? 5.003 -9.647 -9.529 1.00 94.31 96 VAL A N 1
ATOM 732 C CA . VAL A 1 96 ? 5.703 -10.501 -8.551 1.00 94.31 96 VAL A CA 1
ATOM 733 C C . VAL A 1 96 ? 5.398 -11.982 -8.777 1.00 94.31 96 VAL A C 1
ATOM 735 O O . VAL A 1 96 ? 6.290 -12.811 -8.614 1.00 94.31 96 VAL A O 1
ATOM 738 N N . PHE A 1 97 ? 4.170 -12.339 -9.161 1.00 93.06 97 PHE A N 1
ATOM 739 C CA . PHE A 1 97 ? 3.825 -13.728 -9.481 1.00 93.06 97 PHE A CA 1
ATOM 740 C C . PHE A 1 97 ? 4.398 -14.197 -10.824 1.00 93.06 97 PHE A C 1
ATOM 742 O O . PHE A 1 97 ? 4.772 -15.365 -10.954 1.00 93.06 97 PHE A O 1
ATOM 749 N N . ASP A 1 98 ? 4.480 -13.297 -11.802 1.00 93.38 98 ASP A N 1
ATOM 750 C CA . ASP A 1 98 ? 4.922 -13.602 -13.166 1.00 93.38 98 ASP A CA 1
ATOM 751 C C . ASP A 1 98 ? 6.448 -13.536 -13.345 1.00 93.38 98 ASP A C 1
ATOM 753 O O . ASP A 1 98 ? 6.981 -14.015 -14.352 1.00 93.38 98 ASP A O 1
ATOM 757 N N . SER A 1 99 ? 7.166 -12.962 -12.377 1.00 90.69 99 SER A N 1
ATOM 758 C CA . SER A 1 99 ? 8.610 -12.741 -12.431 1.00 90.69 99 SER A CA 1
ATOM 759 C C . SER A 1 99 ? 9.361 -13.453 -11.305 1.00 90.69 99 SER A C 1
ATOM 761 O O . SER A 1 99 ? 8.833 -13.737 -10.236 1.00 90.69 99 SER A O 1
ATOM 763 N N . SER A 1 100 ? 10.646 -13.728 -11.540 1.00 90.06 100 SER A N 1
ATOM 764 C CA . SER A 1 100 ? 11.597 -14.145 -10.500 1.00 90.06 100 SER A CA 1
ATOM 765 C C . SER A 1 100 ? 12.489 -12.995 -10.016 1.00 90.06 100 SER A C 1
ATOM 767 O O . SER A 1 100 ? 13.461 -13.240 -9.301 1.00 90.06 100 SER A O 1
ATOM 769 N N . GLU A 1 101 ? 12.229 -11.771 -10.480 1.00 88.38 101 GLU A N 1
ATOM 770 C CA . GLU A 1 101 ? 12.940 -10.559 -10.067 1.00 88.38 101 GLU A CA 1
ATOM 771 C C . GLU A 1 101 ? 12.678 -10.220 -8.596 1.00 88.38 101 GLU A C 1
ATOM 773 O O . GLU A 1 101 ? 11.733 -10.704 -7.966 1.00 88.38 101 GLU A O 1
ATOM 778 N N . ASN A 1 102 ? 13.536 -9.373 -8.030 1.00 89.50 102 ASN A N 1
ATOM 779 C CA . ASN A 1 102 ? 13.313 -8.869 -6.685 1.00 89.50 102 ASN A CA 1
ATOM 780 C C . ASN A 1 102 ? 12.054 -7.970 -6.664 1.00 89.50 102 ASN A C 1
ATOM 782 O O . ASN A 1 102 ? 11.943 -7.083 -7.510 1.00 89.50 102 ASN A O 1
ATOM 786 N N . PRO A 1 103 ? 11.135 -8.104 -5.688 1.00 90.50 103 PRO A N 1
ATOM 787 C CA . PRO A 1 103 ? 9.952 -7.244 -5.605 1.00 90.50 103 PRO A CA 1
ATOM 788 C C . 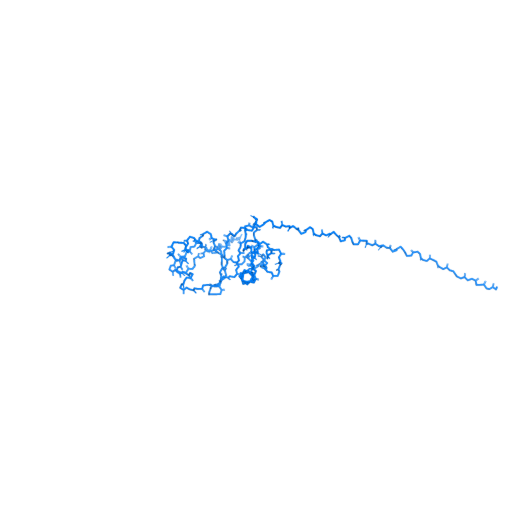PRO A 1 103 ? 10.250 -5.734 -5.598 1.00 90.50 103 PRO A C 1
ATOM 790 O O . PRO A 1 103 ? 9.472 -4.954 -6.140 1.00 90.50 103 PRO A O 1
ATOM 793 N N . LEU A 1 104 ? 11.384 -5.303 -5.037 1.00 89.12 104 LEU A N 1
ATOM 794 C CA . LEU A 1 104 ? 11.789 -3.894 -5.059 1.00 89.12 104 LEU A CA 1
ATOM 795 C C . LEU A 1 104 ? 12.256 -3.439 -6.447 1.00 89.12 104 LEU A C 1
ATOM 797 O O . LEU A 1 104 ? 11.999 -2.301 -6.827 1.00 89.12 104 LEU A O 1
ATOM 801 N N . GLU A 1 105 ? 12.893 -4.319 -7.224 1.00 88.88 105 GLU A N 1
ATOM 802 C CA . GLU A 1 105 ? 13.230 -4.044 -8.631 1.00 88.88 105 GLU A CA 1
ATOM 803 C C . GLU A 1 105 ? 11.954 -3.917 -9.470 1.00 88.88 105 GLU A C 1
ATOM 805 O O . GLU A 1 105 ? 11.836 -3.003 -10.285 1.00 88.88 105 GLU A O 1
ATOM 810 N N . ILE A 1 106 ? 10.961 -4.773 -9.211 1.00 91.56 106 ILE A N 1
ATOM 811 C CA . ILE A 1 106 ? 9.648 -4.704 -9.859 1.00 91.56 106 ILE A CA 1
ATOM 812 C C . ILE A 1 106 ? 8.967 -3.366 -9.543 1.00 91.56 106 ILE A C 1
ATOM 814 O O . ILE A 1 106 ? 8.529 -2.680 -10.464 1.00 91.56 106 ILE A O 1
ATOM 818 N N . LEU A 1 107 ? 8.920 -2.949 -8.271 1.00 91.62 107 LEU A N 1
ATOM 819 C CA . LEU A 1 107 ? 8.370 -1.642 -7.885 1.00 91.62 107 LEU A CA 1
ATOM 820 C C . LEU A 1 107 ? 9.121 -0.483 -8.544 1.00 91.62 107 LEU A C 1
ATOM 822 O O . LEU A 1 107 ? 8.489 0.430 -9.071 1.00 91.62 107 LEU A O 1
ATOM 826 N N . ALA A 1 108 ? 10.457 -0.526 -8.549 1.00 89.75 108 ALA A N 1
ATOM 827 C CA . ALA A 1 108 ? 11.279 0.489 -9.197 1.00 89.75 108 ALA A CA 1
ATOM 828 C C . ALA A 1 108 ? 10.926 0.619 -10.685 1.00 89.75 108 ALA A C 1
ATOM 830 O O . ALA A 1 108 ? 10.694 1.730 -11.159 1.00 89.75 108 ALA A O 1
ATOM 831 N N . ASN A 1 109 ? 10.806 -0.504 -11.396 1.00 90.44 109 ASN A N 1
ATOM 832 C CA . ASN A 1 109 ? 10.459 -0.536 -12.814 1.00 90.44 109 ASN A CA 1
ATOM 833 C C . ASN A 1 109 ? 9.037 -0.023 -13.076 1.00 90.44 109 ASN A C 1
ATOM 835 O O . ASN A 1 109 ? 8.843 0.822 -13.949 1.00 90.44 109 ASN A O 1
ATOM 839 N N . LEU A 1 110 ? 8.051 -0.488 -12.303 1.00 92.94 110 LEU A N 1
ATOM 840 C CA . LEU A 1 110 ? 6.657 -0.060 -12.449 1.00 92.94 110 LEU A CA 1
ATOM 841 C C . LEU A 1 110 ? 6.477 1.427 -12.133 1.00 92.94 110 LEU A C 1
ATOM 843 O O . LEU A 1 110 ? 5.697 2.094 -12.801 1.00 92.94 110 LEU A O 1
ATOM 847 N N . SER A 1 111 ? 7.250 1.978 -11.191 1.00 91.25 111 SER A N 1
ATOM 848 C CA . SER A 1 111 ? 7.209 3.409 -10.851 1.00 91.25 111 SER A CA 1
ATOM 849 C C . SER A 1 111 ? 7.607 4.347 -11.997 1.00 91.25 111 SER A C 1
ATOM 851 O O . SER A 1 111 ? 7.387 5.553 -11.900 1.00 91.25 111 SER A O 1
ATOM 853 N N . GLN A 1 112 ? 8.225 3.810 -13.054 1.00 89.62 112 GLN A N 1
ATOM 854 C CA . GLN A 1 112 ? 8.624 4.545 -14.255 1.00 89.62 112 GLN A CA 1
ATOM 855 C C . GLN A 1 112 ? 7.615 4.404 -15.404 1.00 89.62 112 GLN A C 1
ATOM 857 O O . GLN A 1 112 ? 7.806 5.027 -16.449 1.00 89.62 112 GLN A O 1
ATOM 862 N N . ASP A 1 113 ? 6.571 3.586 -15.243 1.00 91.06 113 ASP A N 1
ATOM 863 C CA . ASP A 1 113 ? 5.512 3.388 -16.231 1.00 91.06 113 ASP A CA 1
ATOM 864 C C . ASP A 1 113 ? 4.248 4.153 -15.804 1.00 91.06 113 ASP A C 1
ATOM 866 O O . ASP A 1 113 ? 3.533 3.697 -14.911 1.00 91.06 113 ASP A O 1
ATOM 870 N N . PRO A 1 114 ? 3.908 5.274 -16.473 1.00 89.06 114 PRO A N 1
ATOM 871 C CA . PRO A 1 114 ? 2.719 6.061 -16.154 1.00 89.06 114 PRO A CA 1
ATOM 872 C C . PRO A 1 114 ? 1.404 5.277 -16.223 1.00 89.06 114 PRO A C 1
ATOM 874 O O . PRO A 1 114 ? 0.418 5.687 -15.627 1.00 89.06 114 PRO A O 1
ATOM 877 N N . SER A 1 115 ? 1.356 4.159 -16.959 1.00 93.00 115 SER A N 1
ATOM 878 C CA . SER A 1 115 ? 0.164 3.303 -17.033 1.00 93.00 115 SER A CA 1
ATOM 879 C C . SER A 1 115 ? -0.010 2.384 -15.820 1.00 93.00 115 SER A C 1
ATOM 881 O O . SER A 1 115 ? -1.032 1.707 -15.707 1.00 93.00 115 SER A O 1
ATOM 883 N N . LYS A 1 116 ? 1.004 2.324 -14.950 1.00 94.62 116 LYS A N 1
ATOM 884 C CA . LYS A 1 116 ? 1.077 1.502 -13.735 1.00 94.62 116 LYS A CA 1
ATOM 885 C C . LYS A 1 116 ? 1.182 2.348 -12.473 1.00 94.62 116 LYS A C 1
ATOM 887 O O . LYS A 1 116 ? 1.391 1.802 -11.392 1.00 94.62 116 LYS A O 1
ATOM 892 N N . THR A 1 117 ? 1.037 3.660 -12.609 1.00 93.44 117 THR A N 1
ATOM 893 C CA . THR A 1 117 ? 1.083 4.619 -11.511 1.00 93.44 117 THR A CA 1
ATOM 894 C C . THR A 1 117 ? -0.168 5.480 -11.504 1.00 93.44 117 THR A C 1
ATOM 896 O O . THR A 1 117 ? -0.726 5.762 -12.562 1.00 93.44 117 THR A O 1
ATOM 899 N N . PHE A 1 118 ? -0.564 5.943 -10.325 1.00 90.88 118 PHE A N 1
ATOM 900 C CA . PHE A 1 118 ? -1.637 6.925 -10.183 1.00 90.88 118 PHE A CA 1
ATOM 901 C C . PHE A 1 118 ? -1.130 8.337 -10.473 1.00 90.88 118 PHE A C 1
ATOM 903 O O . PHE A 1 118 ? 0.018 8.666 -10.166 1.00 90.88 118 PHE A O 1
ATOM 910 N N . GLU A 1 119 ? -1.985 9.182 -11.051 1.00 87.81 119 GLU A N 1
ATOM 911 C CA . GLU A 1 119 ? -1.653 10.595 -11.245 1.00 87.81 119 GLU A CA 1
ATOM 912 C C . GLU A 1 119 ? -1.746 11.366 -9.919 1.00 87.81 119 GLU A C 1
ATOM 914 O O . GLU A 1 119 ? -2.630 11.105 -9.103 1.00 87.81 119 GLU A O 1
ATOM 919 N N . ASP A 1 120 ? -0.917 12.401 -9.736 1.00 82.56 120 ASP A N 1
ATOM 920 C CA . ASP A 1 120 ? -0.934 13.262 -8.538 1.00 82.56 120 ASP A CA 1
ATOM 921 C C . ASP A 1 120 ? -2.346 13.763 -8.179 1.00 82.56 120 ASP A C 1
ATOM 923 O O . ASP A 1 120 ? -2.706 13.896 -7.009 1.00 82.56 120 ASP A O 1
ATOM 927 N N . SER A 1 121 ? -3.176 14.039 -9.190 1.00 82.50 121 SER A N 1
ATOM 928 C CA . SER A 1 121 ? -4.548 14.510 -8.982 1.00 82.50 121 SER A CA 1
ATOM 929 C C . SER A 1 121 ? -5.456 13.473 -8.314 1.00 82.50 121 SER A C 1
ATOM 931 O O . SER A 1 121 ? -6.337 13.857 -7.552 1.00 82.50 121 SER A O 1
ATOM 933 N N . GLU A 1 122 ? -5.217 12.182 -8.539 1.00 86.50 122 GLU A N 1
ATOM 934 C CA . GLU A 1 122 ? -5.917 11.092 -7.859 1.00 86.50 122 GLU A CA 1
ATOM 935 C C . GLU A 1 122 ? -5.360 10.924 -6.447 1.00 86.50 122 GLU A C 1
ATOM 937 O O . GLU A 1 122 ? -6.118 10.906 -5.478 1.00 86.50 122 GLU A O 1
ATOM 942 N N . VAL A 1 123 ? -4.029 10.916 -6.323 1.00 84.44 123 VAL A N 1
ATOM 943 C CA . VAL A 1 123 ? -3.314 10.750 -5.049 1.00 84.44 123 VAL A CA 1
ATOM 944 C C . VAL A 1 123 ? -3.719 11.818 -4.031 1.00 84.44 123 VAL A C 1
ATOM 946 O O . VAL A 1 123 ? -3.959 11.517 -2.866 1.00 84.44 123 VAL A O 1
ATOM 949 N N . THR A 1 124 ? -3.855 13.075 -4.462 1.00 84.44 124 THR A N 1
ATOM 950 C CA . THR A 1 124 ? -4.240 14.196 -3.580 1.00 84.44 124 THR A CA 1
ATOM 951 C C . THR A 1 124 ? -5.651 14.090 -2.998 1.00 84.44 124 THR A C 1
ATOM 953 O O . THR A 1 124 ? -5.980 14.839 -2.079 1.00 84.44 124 THR A O 1
ATOM 956 N N . THR A 1 125 ? -6.493 13.187 -3.512 1.00 85.12 125 THR A N 1
ATOM 957 C CA . THR A 1 125 ? -7.828 12.929 -2.952 1.00 85.12 125 THR A CA 1
ATOM 958 C C . THR A 1 125 ? -7.818 11.903 -1.826 1.00 85.12 125 THR A C 1
ATOM 960 O O . THR A 1 125 ? -8.796 11.816 -1.082 1.00 85.12 125 THR A O 1
ATOM 963 N N . TRP A 1 126 ? -6.731 11.143 -1.682 1.00 89.81 126 TRP A N 1
ATOM 964 C CA . TRP A 1 126 ? -6.612 10.148 -0.631 1.00 89.81 126 TRP A CA 1
ATOM 965 C C . TRP A 1 126 ? -6.364 10.819 0.708 1.00 89.81 126 TRP A C 1
ATOM 967 O O . TRP A 1 126 ? -5.522 11.707 0.850 1.00 89.81 126 TRP A O 1
ATOM 977 N N . VAL A 1 127 ? -7.133 10.389 1.700 1.00 89.69 127 VAL A N 1
ATOM 978 C CA . VAL A 1 127 ? -7.068 10.955 3.044 1.00 89.69 127 VAL A CA 1
ATOM 979 C C . VAL A 1 127 ? -6.082 10.143 3.870 1.00 89.69 127 VAL A C 1
ATOM 981 O O . VAL A 1 127 ? -6.093 8.918 3.820 1.00 89.69 127 VAL A O 1
ATOM 984 N N . GLU A 1 128 ? -5.237 10.807 4.648 1.00 88.44 128 GLU A N 1
ATOM 985 C CA . GLU A 1 128 ? -4.366 10.117 5.597 1.00 88.44 128 GLU A CA 1
ATOM 986 C C . GLU A 1 128 ? -5.185 9.620 6.798 1.00 88.44 128 GLU A C 1
ATOM 988 O O . GLU A 1 128 ? -5.956 10.377 7.406 1.00 88.44 128 GLU A O 1
ATOM 993 N N . VAL A 1 129 ? -5.018 8.342 7.146 1.00 89.69 129 VAL A N 1
ATOM 994 C CA . VAL A 1 129 ? -5.583 7.778 8.376 1.00 89.69 129 VAL A CA 1
ATOM 995 C C . VAL A 1 129 ? -4.725 8.188 9.562 1.00 89.69 129 VAL A C 1
ATOM 997 O O . VAL A 1 129 ? -3.517 7.968 9.583 1.00 89.69 129 VAL A O 1
ATOM 1000 N N . THR A 1 130 ? -5.374 8.754 10.574 1.00 86.94 130 THR A N 1
ATOM 1001 C CA . THR A 1 130 ? -4.712 9.188 11.810 1.00 86.94 130 THR A CA 1
ATOM 1002 C C . THR A 1 130 ? -4.716 8.125 12.900 1.00 86.94 130 THR A C 1
ATOM 1004 O O . THR A 1 130 ? -3.800 8.106 13.718 1.00 86.94 130 THR A O 1
ATOM 1007 N N . ASP A 1 131 ? -5.729 7.255 12.919 1.00 88.50 131 ASP A N 1
ATOM 1008 C CA . ASP A 1 131 ? -5.862 6.178 13.901 1.00 88.50 131 ASP A CA 1
ATOM 1009 C C . ASP A 1 131 ? -6.830 5.089 13.403 1.00 88.50 131 ASP A C 1
ATOM 1011 O O . ASP A 1 131 ? -7.523 5.278 12.402 1.00 88.50 131 ASP A O 1
ATOM 1015 N N . PHE A 1 132 ? -6.922 3.973 14.123 1.00 91.06 132 PHE A N 1
ATOM 1016 C CA . PHE A 1 132 ? -7.970 2.964 13.951 1.00 91.06 132 PHE A CA 1
ATOM 1017 C C . PHE A 1 132 ? -8.732 2.779 15.267 1.00 91.06 132 PHE A C 1
ATOM 1019 O O . PHE A 1 132 ? -8.136 2.778 16.337 1.00 91.06 132 PHE A O 1
ATOM 1026 N N . ASN A 1 133 ? -10.056 2.625 15.206 1.00 90.19 133 ASN A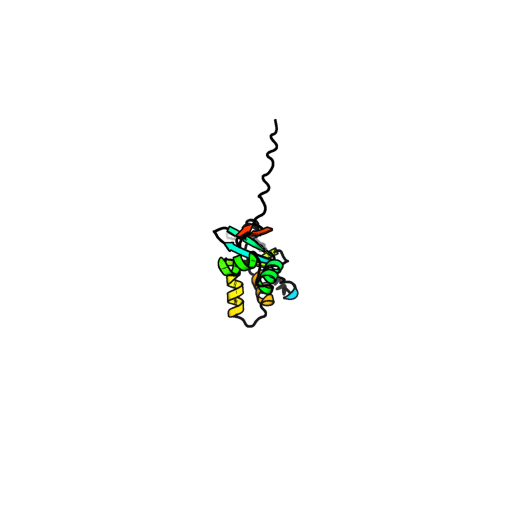 N 1
ATOM 1027 C CA . ASN A 1 133 ? -10.892 2.455 16.397 1.00 90.19 133 ASN A CA 1
ATOM 1028 C C . ASN A 1 133 ? -11.955 1.379 16.168 1.00 90.19 133 ASN A C 1
ATOM 1030 O O . ASN A 1 133 ? -12.874 1.576 15.372 1.00 90.19 133 ASN A O 1
ATOM 1034 N N . ASN A 1 134 ? -11.851 0.260 16.887 1.00 89.38 134 ASN A N 1
ATOM 1035 C CA . ASN A 1 134 ? -12.660 -0.945 16.685 1.00 89.38 134 ASN A CA 1
ATOM 1036 C C . ASN A 1 134 ? -12.605 -1.445 15.234 1.00 89.38 134 ASN A C 1
ATOM 1038 O O . ASN A 1 134 ? -13.638 -1.756 14.637 1.00 89.38 134 ASN A O 1
ATOM 1042 N N . GLY A 1 135 ? -11.407 -1.461 14.650 1.00 87.56 135 GLY A N 1
ATOM 1043 C CA . GLY A 1 135 ? -11.216 -1.912 13.272 1.00 87.56 135 GLY A CA 1
ATOM 1044 C C . GLY A 1 135 ? -11.779 -0.980 12.199 1.00 87.56 135 GLY A C 1
ATOM 1045 O O . GLY A 1 135 ? -11.965 -1.423 11.072 1.00 87.56 135 GLY A O 1
ATOM 1046 N N . GLU A 1 136 ? -12.068 0.284 12.519 1.00 91.19 136 GLU A N 1
ATOM 1047 C CA . GLU A 1 136 ? -12.517 1.292 11.551 1.00 91.19 136 GLU A CA 1
ATOM 1048 C C . GLU A 1 136 ? -11.483 2.428 11.436 1.00 91.19 136 GLU A C 1
ATOM 1050 O O . GLU A 1 136 ? -10.956 2.868 12.466 1.00 91.19 136 GLU A O 1
ATOM 1055 N N . PRO A 1 137 ? -11.183 2.925 10.220 1.00 90.62 137 PRO A N 1
ATOM 1056 C CA . PRO A 1 137 ? -10.239 4.020 10.024 1.00 90.62 137 PRO A CA 1
ATOM 1057 C C . PRO A 1 137 ? -10.791 5.345 10.570 1.00 90.62 137 PRO A C 1
ATOM 1059 O O . PRO A 1 137 ? -11.941 5.719 10.332 1.00 90.62 137 PRO A O 1
ATOM 1062 N N . VAL A 1 138 ? -9.941 6.088 11.277 1.00 90.12 138 VAL A N 1
ATOM 1063 C CA . VAL A 1 138 ? -10.224 7.431 11.787 1.00 90.12 138 VAL A CA 1
ATOM 1064 C C . VAL A 1 138 ? -9.419 8.448 10.987 1.00 90.12 138 VAL A C 1
ATOM 1066 O O . VAL A 1 138 ? -8.186 8.498 11.041 1.00 90.12 138 VAL A O 1
ATOM 1069 N N . PHE A 1 139 ? -10.134 9.287 10.249 1.00 88.12 139 PHE A N 1
ATOM 1070 C CA . PHE A 1 139 ? -9.557 10.352 9.437 1.00 88.12 139 PHE A CA 1
ATOM 1071 C C . PHE A 1 139 ? -9.391 11.638 10.246 1.00 88.12 139 PHE A C 1
ATOM 1073 O O . PHE A 1 139 ? -10.155 11.899 11.178 1.00 88.12 139 PHE A O 1
ATOM 1080 N N . SER A 1 140 ? -8.418 12.464 9.864 1.00 76.44 140 SER A N 1
ATOM 1081 C CA . SER A 1 140 ? -8.317 13.818 10.412 1.00 76.44 140 SER A CA 1
ATOM 1082 C C . SER A 1 140 ? -9.574 14.630 10.075 1.00 76.44 140 SER A C 1
ATOM 1084 O O . SER A 1 140 ? -10.113 14.535 8.969 1.00 76.44 140 SER A O 1
ATOM 1086 N N . ASP A 1 141 ? -10.052 15.436 11.029 1.00 64.25 141 ASP A N 1
ATOM 1087 C CA . ASP A 1 141 ? -11.134 16.383 10.764 1.00 64.25 141 ASP A CA 1
ATOM 1088 C C . ASP A 1 141 ? -10.725 17.290 9.597 1.00 64.25 141 ASP A C 1
ATOM 1090 O O . ASP A 1 141 ? -9.653 17.906 9.613 1.00 64.25 141 ASP A O 1
ATOM 1094 N N . ALA A 1 142 ? -11.590 17.401 8.586 1.00 55.22 142 ALA A N 1
ATOM 1095 C CA . ALA A 1 142 ? -11.387 18.365 7.517 1.00 55.22 142 ALA A CA 1
ATOM 1096 C C . ALA A 1 142 ? -11.244 19.757 8.146 1.00 55.22 142 ALA A C 1
ATOM 1098 O O . ALA A 1 142 ? -12.145 20.215 8.854 1.00 55.22 142 ALA A O 1
ATOM 1099 N N . VAL A 1 143 ? -10.122 20.437 7.894 1.00 45.69 143 VAL A N 1
ATOM 1100 C CA . VAL A 1 143 ? -9.940 21.835 8.297 1.00 45.69 143 VAL A CA 1
ATOM 1101 C C . VAL A 1 143 ? -11.028 22.643 7.594 1.00 45.69 143 VAL A C 1
ATOM 1103 O O . VAL A 1 143 ? -10.907 22.968 6.415 1.00 45.69 143 VAL A O 1
ATOM 1106 N N . VAL A 1 144 ? -12.125 22.933 8.295 1.00 49.72 144 VAL A N 1
ATOM 1107 C CA . VAL A 1 144 ? -13.163 23.828 7.789 1.00 49.72 144 VAL A CA 1
ATOM 1108 C C . VAL A 1 144 ? -12.501 25.201 7.693 1.00 49.72 144 VAL A C 1
ATOM 1110 O O . VAL A 1 144 ? -12.097 25.732 8.731 1.00 49.72 144 VAL A O 1
ATOM 1113 N N . PRO A 1 145 ? -12.331 25.789 6.494 1.00 50.97 145 PRO A N 1
ATOM 1114 C CA . PRO A 1 145 ? -11.779 27.128 6.405 1.00 50.97 145 PRO A CA 1
ATOM 1115 C C . PRO A 1 145 ? -12.710 28.066 7.174 1.00 50.97 145 PRO A C 1
ATOM 1117 O O . PRO A 1 145 ? -13.906 28.136 6.877 1.00 50.97 145 PRO A O 1
ATOM 1120 N N . GLU A 1 146 ? -12.177 28.768 8.177 1.00 47.47 146 GLU A N 1
ATOM 1121 C CA . GLU A 1 146 ? -12.908 29.856 8.817 1.00 47.47 146 GLU A CA 1
ATOM 1122 C C . GLU A 1 146 ? -13.305 30.845 7.719 1.00 47.47 146 GLU A C 1
ATOM 1124 O O . GLU A 1 146 ? -12.460 31.481 7.083 1.00 47.47 146 GLU A O 1
ATOM 1129 N N . VAL A 1 147 ? -14.608 30.953 7.457 1.00 58.50 147 VAL A N 1
ATOM 1130 C CA . VAL A 1 147 ? -15.134 32.009 6.601 1.00 58.50 147 VAL A CA 1
ATOM 1131 C C . VAL A 1 147 ? -14.946 33.299 7.385 1.00 58.50 147 VAL A C 1
ATOM 1133 O O . VAL A 1 147 ? -15.734 33.618 8.273 1.00 58.50 147 VAL A O 1
ATOM 1136 N N . ILE A 1 148 ? -13.870 34.027 7.089 1.00 54.81 148 ILE A N 1
ATOM 1137 C CA . ILE A 1 148 ? -13.700 35.391 7.575 1.00 54.81 148 ILE A CA 1
ATOM 1138 C C . ILE A 1 148 ? -14.792 36.213 6.891 1.00 54.81 148 ILE A C 1
ATOM 1140 O O . ILE A 1 148 ? -14.664 36.602 5.729 1.00 54.81 148 ILE A O 1
ATOM 1144 N N . SER A 1 149 ? -15.900 36.428 7.597 1.00 56.00 149 SER A N 1
ATOM 1145 C CA . SER A 1 149 ? -16.920 37.393 7.210 1.00 56.00 149 SER A CA 1
ATOM 1146 C C . SER A 1 149 ? -16.252 38.763 7.112 1.00 56.00 149 SER A C 1
ATOM 1148 O O . SER A 1 149 ? -15.800 39.311 8.116 1.00 56.00 149 SER A O 1
ATOM 1150 N N . ILE A 1 150 ? -16.138 39.296 5.897 1.00 55.47 150 ILE A N 1
ATOM 1151 C CA . ILE A 1 150 ? -15.796 40.701 5.685 1.00 55.47 150 ILE A CA 1
ATOM 1152 C C . ILE A 1 150 ? -17.110 41.471 5.849 1.00 55.47 150 ILE A C 1
ATOM 1154 O O . ILE A 1 150 ? -17.972 41.380 4.973 1.00 55.47 150 ILE A O 1
ATOM 1158 N N . ASP A 1 151 ? -17.268 42.150 6.989 1.00 59.28 151 ASP A N 1
ATOM 1159 C CA . ASP A 1 151 ? -18.274 43.209 7.184 1.00 59.28 151 ASP A CA 1
ATOM 1160 C C . ASP A 1 151 ? -17.937 44.457 6.345 1.00 59.28 151 ASP A C 1
ATOM 1162 O O . ASP A 1 151 ? -16.734 44.807 6.240 1.00 59.28 151 ASP A O 1
#

Sequence (151 aa):
MKHLTKWVAASAAFTSALVFIPTANST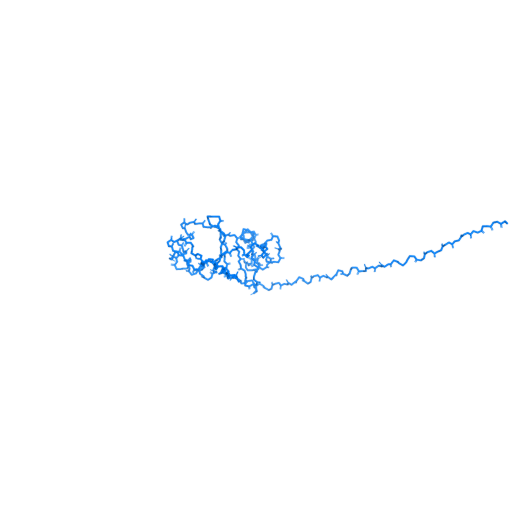VDAAEASVSDLTYSYDGQDFTVSYESFTNALLDAEGDMYDFIVEKQPEIKAVGLKNGNYVDYEAFANSVFDSSENPLEILANLSQDPSKTFEDSEVTTWVEVTDFNNGEPVFSDAVVPEVISID

pLDDT: mean 79.46, std 19.5, range [39.47, 96.81]

Radius of gyration: 26.78 Å; chains: 1; bounding box: 37×57×100 Å

Foldseek 3Di:
DDDDDDDDDPPPPPPPPPPPPPPPPPLPPLVQFDFFWWWWDAPNAIAIDGPVVVVVCVVVCDDLQNCLCPVRVTDTQWTAGPVGWTFGVVQLVVCVVVDPDDSSSSSSVRSPPPVGTDDPVVVVRHFYFPGGDNNHTDTDDDPPPPPPDDD

Secondary structure (DSSP, 8-state):
-----------------------------TTT--EEEEEEEETTEEEEEEHHHHHHHHHHT-SHHHHIIIII--EEEEEEETTS-EEEHHHHHHHHHH--S-HHHHHHHHTT-GGGB--HHHHTTPEEEEEEETTEEEEPPP---------